Protein AF-A0A7J8QI16-F1 (afdb_monomer_lite)

Secondary structure (DSSP, 8-state):
----S--TTSEEEEEEEEESS-HHHHHHHHHHHHTT-SEEEEEEEEE---TTHHHHHTSSS-SEEEEETTSPPPGGG--TTEEEE--HHHHHHHHHHHHTT--

Organism: Gossypium raimondii (NCBI:txid29730)

Sequence (103 aa):
MNLIGDVKGKVAVMVDDMIDTAGTIAKGAALLHQEGAREVYACSTHAVFSPPAIERLSSGLFQEVIITNTIPVSEQNYFPQLTVLSVANLLGETIWRVHDDCS

Radius of gyration: 16.15 Å; chains: 1; bounding box: 37×26×43 Å

pLDDT: mean 97.25, std 3.47, range [70.19, 98.81]

Structure (mmCIF, N/CA/C/O backbone):
data_AF-A0A7J8QI16-F1
#
_entry.id   AF-A0A7J8QI16-F1
#
loop_
_atom_site.group_PDB
_atom_site.id
_atom_site.type_symbol
_atom_site.label_atom_id
_atom_site.label_alt_id
_atom_site.label_comp_id
_atom_site.label_asym_id
_atom_site.label_entity_id
_atom_site.label_seq_id
_atom_site.pdbx_PDB_ins_code
_atom_site.Cartn_x
_atom_site.Cartn_y
_atom_site.Cartn_z
_atom_site.occupancy
_atom_site.B_iso_or_equiv
_atom_site.auth_seq_id
_atom_site.auth_comp_id
_atom_site.auth_asym_id
_atom_site.auth_atom_id
_atom_site.pdbx_PDB_model_num
ATOM 1 N N . MET A 1 1 ? -15.778 15.231 4.310 1.00 70.19 1 MET A N 1
ATOM 2 C CA . MET A 1 1 ? -15.513 14.094 3.406 1.00 70.19 1 MET A CA 1
ATOM 3 C C . MET A 1 1 ? -16.705 13.176 3.589 1.00 70.19 1 MET A C 1
ATOM 5 O O . MET A 1 1 ? -17.015 12.905 4.738 1.00 70.19 1 MET A O 1
ATOM 9 N N . ASN A 1 2 ? -17.421 12.823 2.522 1.00 88.56 2 ASN A N 1
ATOM 10 C CA . ASN A 1 2 ? -18.613 11.976 2.614 1.00 88.56 2 ASN A CA 1
ATOM 11 C C . ASN A 1 2 ? -18.288 10.623 1.987 1.00 88.56 2 ASN A C 1
ATOM 13 O O . ASN A 1 2 ? -17.643 10.586 0.937 1.00 88.56 2 ASN A O 1
ATOM 17 N N . LEU A 1 3 ? -18.726 9.539 2.622 1.00 93.69 3 LEU A N 1
ATOM 18 C CA . LEU A 1 3 ? -18.607 8.197 2.069 1.00 93.69 3 LEU A CA 1
ATOM 19 C C . LEU A 1 3 ? -19.785 7.927 1.125 1.00 93.69 3 LEU A C 1
ATOM 21 O O . LEU A 1 3 ? -20.934 8.206 1.462 1.00 93.69 3 LEU A O 1
ATOM 25 N N . ILE A 1 4 ? -19.501 7.377 -0.054 1.00 96.31 4 ILE A N 1
ATOM 26 C CA . ILE A 1 4 ? -20.524 6.850 -0.962 1.00 96.31 4 ILE A CA 1
ATOM 27 C C . ILE A 1 4 ? -20.422 5.326 -0.922 1.00 96.31 4 ILE A C 1
ATOM 29 O O . ILE A 1 4 ? -19.394 4.768 -1.299 1.00 96.31 4 ILE A O 1
ATOM 33 N N . GLY A 1 5 ? -21.491 4.667 -0.474 1.00 96.06 5 GLY A N 1
ATOM 34 C CA . GLY A 1 5 ? -21.546 3.215 -0.290 1.00 96.06 5 GLY A CA 1
ATOM 35 C C . GLY A 1 5 ? -21.658 2.806 1.180 1.00 96.06 5 GLY A C 1
ATOM 36 O O . GLY A 1 5 ? -21.721 3.650 2.068 1.00 96.06 5 GLY A O 1
ATOM 37 N N . ASP A 1 6 ? -21.707 1.497 1.423 1.00 96.62 6 ASP A N 1
ATOM 38 C CA . ASP A 1 6 ? -21.825 0.905 2.760 1.00 96.62 6 ASP A CA 1
ATOM 39 C C . ASP A 1 6 ? -20.602 0.037 3.071 1.00 96.62 6 ASP A C 1
ATOM 41 O O . ASP A 1 6 ? -20.299 -0.916 2.343 1.00 96.62 6 ASP A O 1
ATOM 45 N N . VAL A 1 7 ? -19.931 0.345 4.179 1.00 98.12 7 VAL A N 1
ATOM 46 C CA . VAL A 1 7 ? -18.722 -0.346 4.652 1.00 98.12 7 VAL A CA 1
ATOM 47 C C . VAL A 1 7 ? -18.918 -1.017 6.010 1.00 98.12 7 VAL A C 1
ATOM 49 O O . VAL A 1 7 ? -17.996 -1.664 6.506 1.00 98.12 7 VAL A O 1
ATOM 52 N N . LYS A 1 8 ? -20.111 -0.916 6.610 1.00 98.44 8 LYS A N 1
ATOM 53 C CA . LYS A 1 8 ? -20.352 -1.381 7.975 1.00 98.44 8 LYS A CA 1
ATOM 54 C C . LYS A 1 8 ? -20.117 -2.890 8.097 1.00 98.44 8 LYS A C 1
ATOM 56 O O . LYS A 1 8 ? -20.720 -3.693 7.390 1.00 98.44 8 LYS A O 1
ATOM 61 N N . GLY A 1 9 ? -19.227 -3.279 9.008 1.00 98.44 9 GLY A N 1
ATOM 62 C CA . GLY A 1 9 ? -18.814 -4.663 9.252 1.00 98.44 9 GLY A CA 1
ATOM 63 C C . GLY A 1 9 ? -17.915 -5.277 8.171 1.00 98.44 9 GLY A C 1
ATOM 64 O O . GLY A 1 9 ? -17.560 -6.452 8.281 1.00 98.44 9 GLY A O 1
ATOM 65 N N . LYS A 1 10 ? -17.527 -4.521 7.134 1.00 98.62 10 LYS A N 1
ATOM 66 C CA . LYS A 1 10 ? -16.717 -5.014 6.006 1.00 98.62 10 LYS A CA 1
ATOM 67 C C . LYS A 1 10 ? -15.239 -4.691 6.193 1.00 98.62 10 LYS A C 1
ATOM 69 O O . LYS A 1 10 ? -14.879 -3.783 6.933 1.00 98.62 10 LYS A O 1
ATOM 74 N N . VAL A 1 11 ? -14.387 -5.435 5.496 1.00 98.62 11 VAL A N 1
ATOM 75 C CA . VAL A 1 11 ? -12.973 -5.077 5.328 1.00 98.62 11 VAL A CA 1
ATOM 76 C C . VAL A 1 11 ? -12.877 -4.114 4.153 1.00 98.62 11 VAL A C 1
ATOM 78 O O . VAL A 1 11 ? -13.350 -4.437 3.063 1.00 98.62 11 VAL A O 1
ATOM 81 N N . ALA A 1 12 ? -12.298 -2.940 4.373 1.00 98.44 12 ALA A N 1
ATOM 82 C CA . ALA A 1 12 ? -12.074 -1.951 3.332 1.00 98.44 12 ALA A CA 1
ATOM 83 C C . ALA A 1 12 ? -10.616 -1.998 2.860 1.00 98.44 12 ALA A C 1
ATOM 85 O O . ALA A 1 12 ? -9.695 -2.021 3.673 1.00 98.44 12 ALA A O 1
ATOM 86 N N . VAL A 1 13 ? -10.409 -1.977 1.544 1.00 98.50 13 VAL A N 1
ATOM 87 C CA . VAL A 1 13 ? -9.080 -1.879 0.930 1.00 98.50 13 VAL A CA 1
ATOM 88 C C . VAL A 1 13 ? -9.007 -0.555 0.186 1.00 98.50 13 VAL A C 1
ATOM 90 O O . VAL A 1 13 ? -9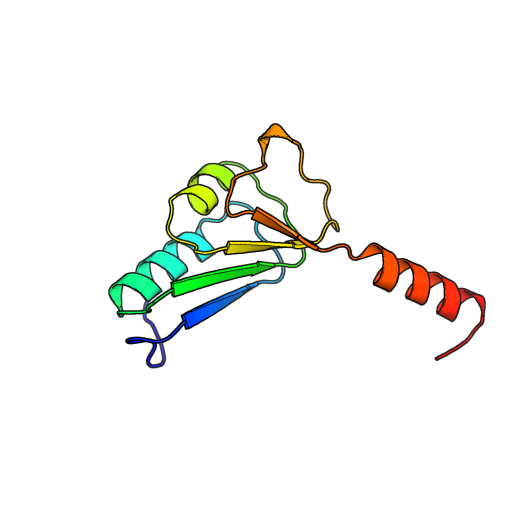.741 -0.333 -0.776 1.00 98.50 13 VAL A O 1
ATOM 93 N N . MET A 1 14 ? -8.155 0.342 0.666 1.00 98.25 14 MET A N 1
ATOM 94 C CA . MET A 1 14 ? -7.880 1.626 0.037 1.00 98.25 14 MET A CA 1
ATOM 95 C C . MET A 1 14 ? -6.761 1.451 -0.982 1.00 98.25 14 MET A C 1
ATOM 97 O O . MET A 1 14 ? -5.676 0.995 -0.628 1.00 98.25 14 MET A O 1
ATOM 101 N N . VAL A 1 15 ? -7.021 1.829 -2.229 1.00 98.06 15 VAL A N 1
ATOM 102 C CA . VAL A 1 15 ? -6.066 1.715 -3.335 1.00 98.06 15 VAL A CA 1
ATOM 103 C C . VAL A 1 15 ? -5.734 3.110 -3.840 1.00 98.06 15 VAL A C 1
ATOM 105 O O . VAL A 1 15 ? -6.648 3.892 -4.098 1.00 98.06 15 VAL A O 1
ATOM 108 N N . ASP A 1 16 ? -4.446 3.398 -3.994 1.00 97.06 16 ASP A N 1
ATOM 109 C CA . ASP A 1 16 ? -3.953 4.602 -4.665 1.00 97.06 16 ASP A CA 1
ATOM 110 C C . ASP A 1 16 ? -2.721 4.262 -5.513 1.00 97.06 16 ASP A C 1
ATOM 112 O O . ASP A 1 16 ? -2.076 3.233 -5.299 1.00 97.06 16 ASP A O 1
ATOM 116 N N . ASP A 1 17 ? -2.350 5.102 -6.470 1.00 98.00 17 ASP A N 1
ATOM 117 C CA . ASP A 1 17 ? -1.127 4.884 -7.251 1.00 98.00 17 ASP A CA 1
ATOM 118 C C . ASP A 1 17 ? 0.134 5.162 -6.417 1.00 98.00 17 ASP A C 1
ATOM 120 O O . ASP A 1 17 ? 1.091 4.382 -6.466 1.00 98.00 17 ASP A O 1
ATOM 124 N N . MET A 1 18 ? 0.104 6.199 -5.572 1.00 97.81 18 MET A N 1
ATOM 125 C CA . MET A 1 18 ? 1.215 6.614 -4.711 1.00 97.81 18 MET A CA 1
ATOM 126 C C . MET A 1 18 ? 0.786 7.079 -3.309 1.00 97.81 18 MET A C 1
ATOM 128 O O . MET A 1 18 ? -0.295 7.625 -3.110 1.00 97.81 18 MET A O 1
ATOM 132 N N . ILE A 1 19 ? 1.683 6.947 -2.326 1.00 98.25 19 ILE A N 1
ATOM 133 C CA . ILE A 1 19 ? 1.527 7.553 -0.995 1.00 98.25 19 ILE A CA 1
ATOM 134 C C . ILE A 1 19 ? 2.698 8.500 -0.729 1.00 98.25 19 ILE A C 1
ATOM 136 O O . ILE A 1 19 ? 3.824 8.068 -0.486 1.00 98.25 19 ILE A O 1
ATOM 140 N N . ASP A 1 20 ? 2.404 9.803 -0.740 1.00 97.94 20 ASP A N 1
ATOM 141 C CA . ASP A 1 20 ? 3.360 10.871 -0.429 1.00 97.94 20 ASP A CA 1
ATOM 142 C C . ASP A 1 20 ? 3.329 11.246 1.056 1.00 97.94 20 ASP A C 1
ATOM 144 O O . ASP A 1 20 ? 3.982 10.588 1.851 1.00 97.94 20 ASP A O 1
ATOM 148 N N . THR A 1 21 ? 2.513 12.222 1.468 1.00 98.19 21 THR A N 1
ATOM 149 C CA . THR A 1 21 ? 2.405 12.635 2.886 1.00 98.19 21 THR A CA 1
ATOM 150 C C . THR A 1 21 ? 1.458 11.760 3.722 1.00 98.19 21 THR A C 1
ATOM 15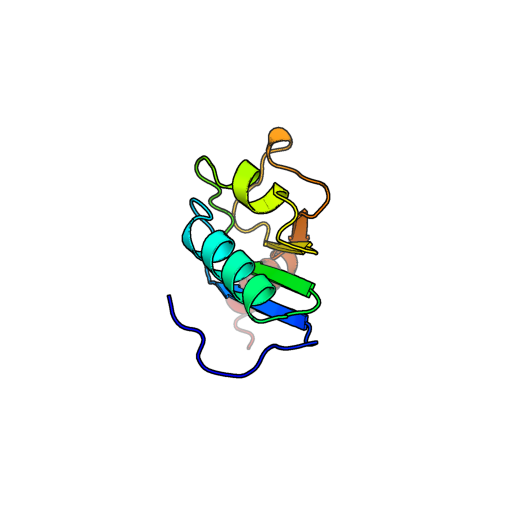2 O O . THR A 1 21 ? 1.228 12.040 4.902 1.00 98.19 21 THR A O 1
ATOM 155 N N . ALA A 1 22 ? 0.801 10.769 3.110 1.00 98.19 22 ALA A N 1
ATOM 156 C CA . ALA A 1 22 ? -0.274 9.941 3.681 1.00 98.19 22 ALA A CA 1
ATOM 157 C C . ALA A 1 22 ? -1.489 10.703 4.267 1.00 98.19 22 ALA A C 1
ATOM 159 O O . ALA A 1 22 ? -2.324 10.119 4.958 1.00 98.19 22 ALA A O 1
ATOM 160 N N . GLY A 1 23 ? -1.635 12.008 4.002 1.00 97.88 23 GLY A N 1
ATOM 161 C CA . GLY A 1 23 ? -2.713 12.815 4.585 1.00 97.88 23 GLY A CA 1
ATOM 162 C C . GLY A 1 23 ? -4.113 12.407 4.114 1.00 97.88 23 GLY A C 1
ATOM 163 O O . GLY A 1 23 ? -5.036 12.326 4.924 1.00 97.88 23 GLY A O 1
ATOM 164 N N . THR A 1 24 ? -4.272 12.144 2.816 1.00 97.00 24 THR A N 1
ATOM 165 C CA . THR A 1 24 ? -5.555 11.737 2.221 1.00 97.00 24 THR A CA 1
ATOM 166 C C . THR A 1 24 ? -5.960 10.346 2.693 1.00 97.00 24 THR A C 1
ATOM 168 O O . THR A 1 24 ? -7.060 10.176 3.218 1.00 97.00 24 THR A O 1
ATOM 171 N N . ILE A 1 25 ? -5.049 9.375 2.581 1.00 97.75 25 ILE A N 1
ATOM 172 C CA . ILE A 1 25 ? -5.338 7.979 2.910 1.00 97.75 25 ILE A CA 1
ATOM 173 C C . ILE A 1 25 ? -5.634 7.791 4.406 1.00 97.75 25 ILE A C 1
ATOM 175 O O . ILE A 1 25 ? -6.588 7.104 4.749 1.00 97.75 25 ILE A O 1
ATOM 179 N N . ALA A 1 26 ? -4.924 8.489 5.304 1.00 98.06 26 ALA A N 1
ATOM 180 C CA . ALA A 1 26 ? -5.195 8.427 6.743 1.00 98.06 26 ALA A CA 1
ATOM 181 C C . ALA A 1 26 ? -6.565 9.024 7.114 1.00 98.06 26 ALA A C 1
ATOM 183 O O . ALA A 1 26 ? -7.299 8.448 7.915 1.00 98.06 26 ALA A O 1
ATOM 184 N N . LYS A 1 27 ? -6.953 10.155 6.506 1.00 97.94 27 LYS A N 1
ATOM 185 C CA . LYS A 1 27 ? -8.293 10.737 6.708 1.00 97.94 27 LYS A CA 1
ATOM 186 C C . LYS A 1 27 ? -9.394 9.812 6.188 1.00 97.94 27 LYS A C 1
ATOM 188 O O . LYS A 1 27 ? -10.426 9.684 6.841 1.00 97.94 27 LYS A O 1
ATOM 193 N N . GLY A 1 28 ? -9.169 9.171 5.041 1.00 98.00 28 GLY A N 1
ATOM 194 C CA . GLY A 1 28 ? -10.095 8.185 4.489 1.00 98.00 28 GLY A CA 1
ATOM 195 C C . GLY A 1 28 ? -10.230 6.954 5.387 1.00 98.00 28 GLY A C 1
ATOM 196 O O . GLY A 1 28 ? -11.348 6.552 5.684 1.00 98.00 28 GLY A O 1
ATOM 197 N N . ALA A 1 29 ? -9.123 6.418 5.906 1.00 98.25 29 ALA A N 1
ATOM 198 C CA . ALA A 1 29 ? -9.145 5.294 6.841 1.00 98.25 29 ALA A CA 1
ATOM 199 C C . ALA A 1 29 ? -9.896 5.627 8.136 1.00 98.25 29 ALA A C 1
ATOM 201 O O . ALA A 1 29 ? -10.724 4.842 8.592 1.00 98.25 29 ALA A O 1
ATOM 202 N N . ALA A 1 30 ? -9.670 6.820 8.693 1.00 98.25 30 ALA A N 1
ATOM 203 C CA . ALA A 1 30 ? -10.412 7.290 9.859 1.00 98.25 30 ALA A CA 1
ATOM 204 C C . ALA A 1 30 ? -11.922 7.386 9.581 1.00 98.25 30 ALA A C 1
ATOM 206 O O . ALA A 1 30 ? -12.720 6.959 10.413 1.00 98.25 30 ALA A O 1
ATOM 207 N N . LEU A 1 31 ? -12.319 7.892 8.406 1.00 98.19 31 LEU A N 1
ATOM 208 C CA . LEU A 1 31 ? -13.724 7.925 7.993 1.00 98.19 31 LEU A CA 1
ATOM 209 C C . LEU A 1 31 ? -14.304 6.510 7.850 1.00 98.19 31 LEU A C 1
ATOM 211 O O . LEU A 1 31 ? -15.397 6.254 8.335 1.00 98.19 31 LEU A O 1
ATOM 215 N N . LEU A 1 32 ? -13.576 5.573 7.239 1.00 98.38 32 LEU A N 1
ATOM 216 C CA . LEU A 1 32 ? -14.031 4.187 7.085 1.00 98.38 32 LEU A CA 1
ATOM 217 C C . LEU A 1 32 ? -14.295 3.514 8.439 1.00 98.38 32 LEU A C 1
ATOM 219 O O . LEU A 1 32 ? -15.322 2.856 8.600 1.00 98.38 32 LEU A O 1
ATOM 223 N N . HIS A 1 33 ? -13.419 3.725 9.424 1.00 98.12 33 HIS A N 1
ATOM 224 C CA . HIS A 1 33 ? -13.641 3.258 10.798 1.00 98.12 33 HIS A CA 1
ATOM 225 C C . HIS A 1 33 ? -14.863 3.919 11.446 1.00 98.12 33 HIS A C 1
ATOM 227 O O . HIS A 1 33 ? -15.663 3.231 12.077 1.00 98.12 33 HIS A O 1
ATOM 233 N N . GLN A 1 34 ? -15.052 5.231 11.260 1.00 97.94 34 GLN A N 1
ATOM 234 C CA . GLN A 1 34 ? -16.234 5.950 11.764 1.00 97.94 34 GLN A CA 1
ATOM 235 C C . GLN A 1 34 ? -17.546 5.413 11.173 1.00 97.94 34 GLN A C 1
ATOM 237 O O . GLN A 1 34 ? -18.533 5.288 11.893 1.00 97.94 34 GLN A O 1
ATOM 242 N N . GLU A 1 35 ? -17.538 5.029 9.896 1.00 98.06 35 GLU A N 1
ATOM 243 C CA . GLU A 1 35 ? -18.678 4.421 9.193 1.00 98.06 35 GLU A CA 1
ATOM 244 C C . GLU A 1 35 ? -18.840 2.912 9.495 1.00 98.06 35 GLU A C 1
ATOM 246 O O . GLU A 1 35 ? -19.749 2.246 8.993 1.00 98.06 35 GLU A O 1
ATOM 251 N N . GLY A 1 36 ? -17.990 2.356 10.365 1.00 98.06 36 GLY A N 1
ATOM 252 C CA . GLY A 1 36 ? -18.122 1.009 10.912 1.00 98.06 36 GLY A CA 1
ATOM 253 C C . GLY A 1 36 ? -17.415 -0.089 10.121 1.00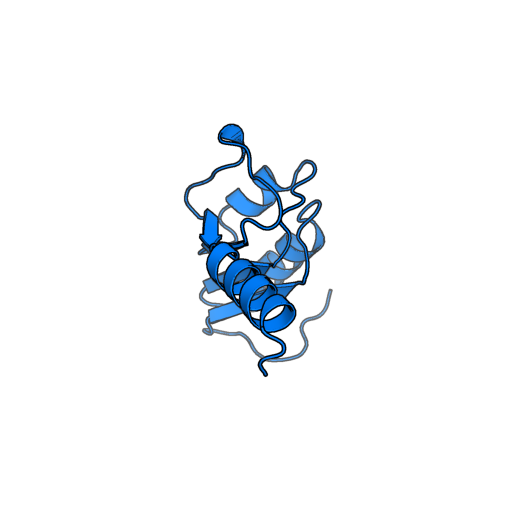 98.06 36 GLY A C 1
ATOM 254 O O . GLY A 1 36 ? -17.805 -1.251 10.258 1.00 98.06 36 GLY A O 1
ATOM 255 N N . ALA A 1 37 ? -16.413 0.232 9.299 1.00 98.56 37 ALA A N 1
ATOM 256 C CA . ALA A 1 37 ? -15.539 -0.781 8.708 1.00 98.56 37 ALA A CA 1
ATOM 257 C C . ALA A 1 37 ? -14.865 -1.628 9.803 1.00 98.56 37 ALA A C 1
ATOM 259 O O . ALA A 1 37 ? -14.468 -1.122 10.848 1.00 98.56 37 ALA A O 1
ATOM 260 N N . ARG A 1 38 ? -14.752 -2.938 9.564 1.00 98.50 38 ARG A N 1
ATOM 261 C CA . ARG A 1 38 ? -14.130 -3.899 10.488 1.00 98.50 38 ARG A CA 1
ATOM 262 C C . ARG A 1 38 ? -12.611 -3.762 10.505 1.00 98.50 38 ARG A C 1
ATOM 264 O O . ARG A 1 38 ? -12.004 -3.793 11.566 1.00 98.50 38 ARG A O 1
ATOM 271 N N . GLU A 1 39 ? -12.020 -3.638 9.323 1.00 98.62 39 GLU A N 1
ATOM 272 C CA . GLU A 1 39 ? -10.581 -3.491 9.100 1.00 98.62 39 GLU A CA 1
ATOM 273 C C . GLU A 1 39 ? -10.370 -2.569 7.898 1.00 98.62 39 GLU A C 1
ATOM 275 O O . GLU A 1 39 ? -11.208 -2.526 6.990 1.00 98.62 39 GLU A O 1
ATOM 280 N N . VAL A 1 40 ? -9.240 -1.864 7.876 1.00 98.69 40 VAL A N 1
ATOM 281 C CA . VAL A 1 40 ? -8.842 -1.007 6.756 1.00 98.69 40 VAL A CA 1
ATOM 282 C C . VAL A 1 40 ? -7.419 -1.363 6.343 1.00 98.69 40 VAL A C 1
ATOM 284 O O . VAL A 1 40 ? -6.513 -1.372 7.170 1.00 98.69 40 VAL A O 1
ATOM 287 N N . TYR A 1 41 ? -7.229 -1.640 5.061 1.00 98.81 41 TYR A N 1
ATOM 288 C CA . TYR A 1 41 ? -5.934 -1.881 4.432 1.00 98.81 41 TYR A CA 1
ATOM 289 C C . TYR A 1 41 ? -5.633 -0.730 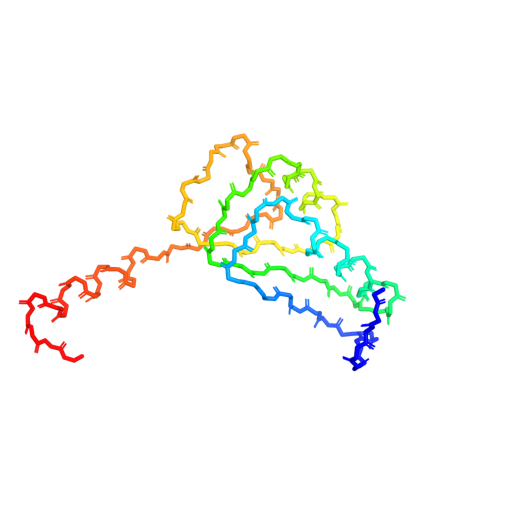3.481 1.00 98.81 41 TYR A C 1
ATOM 291 O O . TYR A 1 41 ? -6.551 -0.136 2.913 1.00 98.81 41 TYR A O 1
ATOM 299 N N . ALA A 1 42 ? -4.357 -0.435 3.281 1.00 98.62 42 ALA A N 1
ATOM 300 C CA . ALA A 1 42 ? -3.904 0.479 2.243 1.00 98.62 42 ALA A CA 1
ATOM 301 C C . ALA A 1 42 ? -2.979 -0.264 1.287 1.00 98.62 42 ALA A C 1
ATOM 303 O O . ALA A 1 42 ? -2.092 -0.979 1.743 1.00 98.62 42 ALA A O 1
ATOM 304 N N . CYS A 1 43 ? -3.136 -0.064 -0.018 1.00 98.31 43 CYS A N 1
ATOM 305 C CA . CYS A 1 43 ? -2.133 -0.483 -0.980 1.00 98.31 43 CYS A CA 1
ATOM 306 C C . CYS A 1 43 ? -1.803 0.610 -1.991 1.00 98.31 43 CYS A C 1
ATOM 308 O O . CYS A 1 43 ? -2.682 1.347 -2.440 1.00 98.31 43 CYS A O 1
ATOM 310 N N . SER A 1 44 ? -0.527 0.692 -2.357 1.00 98.56 44 SER A N 1
ATOM 311 C CA . SER A 1 44 ? -0.053 1.646 -3.348 1.00 98.56 44 SER A CA 1
ATOM 312 C C . SER A 1 44 ? 1.163 1.140 -4.112 1.00 98.56 44 SER A C 1
ATOM 314 O O . SER A 1 44 ? 1.939 0.332 -3.607 1.00 98.56 44 SER A O 1
ATOM 316 N N . THR A 1 45 ? 1.349 1.610 -5.343 1.00 98.69 45 THR A N 1
ATOM 317 C CA . THR A 1 45 ? 2.531 1.241 -6.125 1.00 98.69 45 THR A CA 1
ATOM 318 C C . THR A 1 45 ? 3.754 1.991 -5.604 1.00 98.69 45 THR A C 1
ATOM 320 O O . THR A 1 45 ? 4.767 1.362 -5.303 1.00 98.69 45 THR A O 1
ATOM 323 N N . HIS A 1 46 ? 3.665 3.310 -5.437 1.00 98.44 46 HIS A N 1
ATOM 324 C CA . HIS A 1 46 ? 4.823 4.160 -5.151 1.00 98.44 46 HIS A CA 1
ATOM 325 C C . HIS A 1 46 ? 4.837 4.684 -3.707 1.00 98.44 46 HIS A C 1
ATOM 327 O O . HIS A 1 46 ? 3.993 5.485 -3.304 1.00 98.44 46 HIS A O 1
ATOM 333 N N . ALA A 1 47 ? 5.849 4.282 -2.935 1.00 97.56 47 ALA A N 1
ATOM 334 C CA . ALA A 1 47 ? 6.062 4.728 -1.558 1.00 97.56 47 ALA A CA 1
ATOM 335 C C . ALA A 1 47 ? 6.970 5.970 -1.497 1.00 97.56 47 ALA A C 1
ATOM 337 O O . ALA A 1 47 ? 8.171 5.854 -1.266 1.00 97.56 47 ALA A O 1
ATOM 338 N N . VAL A 1 48 ? 6.409 7.165 -1.717 1.00 98.19 48 VAL A N 1
ATOM 339 C CA . VAL A 1 48 ? 7.182 8.420 -1.618 1.00 98.19 48 VAL A CA 1
ATOM 340 C C . VAL A 1 48 ? 7.462 8.787 -0.159 1.00 98.19 48 VAL A C 1
ATOM 342 O O . VAL A 1 48 ? 8.568 9.210 0.163 1.00 98.19 48 VAL A O 1
ATOM 345 N N . PHE A 1 49 ? 6.482 8.586 0.727 1.00 97.56 49 PHE A N 1
ATOM 346 C CA . PHE A 1 49 ? 6.623 8.703 2.184 1.00 97.56 49 PHE A CA 1
ATOM 347 C C . PHE A 1 49 ? 7.313 9.990 2.673 1.00 97.56 49 PHE A C 1
ATOM 349 O O . PHE A 1 49 ? 8.135 9.959 3.595 1.00 97.56 49 PHE A O 1
ATOM 356 N N . SER A 1 50 ? 6.956 11.147 2.111 1.00 97.50 50 SER A N 1
ATOM 357 C CA . SER A 1 50 ? 7.410 12.418 2.676 1.00 97.50 50 SER A CA 1
ATOM 358 C C . SER A 1 50 ? 6.810 12.643 4.074 1.00 97.50 50 SER A C 1
ATOM 360 O O . SER A 1 50 ? 5.704 12.175 4.378 1.00 97.50 50 SER A O 1
ATOM 362 N N . PRO A 1 51 ? 7.514 13.342 4.983 1.00 97.31 51 PRO A N 1
ATOM 363 C CA . PRO A 1 51 ? 6.985 13.597 6.315 1.00 97.31 51 PRO A CA 1
ATOM 364 C C . PRO A 1 51 ? 5.602 14.280 6.275 1.00 97.31 51 PRO A C 1
ATOM 366 O O . PRO A 1 51 ? 5.398 15.204 5.485 1.00 97.31 51 PRO A O 1
ATOM 369 N N . PRO A 1 52 ? 4.644 13.887 7.138 1.00 97.50 52 PRO A N 1
ATOM 370 C CA . PRO A 1 52 ? 4.740 12.908 8.226 1.00 97.50 52 PRO A CA 1
ATOM 371 C C . PRO A 1 52 ? 4.108 11.542 7.866 1.00 97.50 52 PRO A C 1
ATOM 373 O O . PRO A 1 52 ? 3.311 11.000 8.633 1.00 97.50 52 PRO A O 1
ATOM 376 N N . ALA A 1 53 ? 4.393 10.984 6.686 1.00 98.25 53 ALA A N 1
ATOM 377 C CA . ALA A 1 53 ? 3.720 9.772 6.211 1.00 98.25 53 ALA A CA 1
ATOM 378 C C . ALA A 1 53 ? 3.848 8.572 7.154 1.00 98.25 53 ALA A C 1
ATOM 380 O O . ALA A 1 53 ? 2.840 7.954 7.483 1.00 98.25 53 ALA A O 1
ATOM 381 N N . ILE A 1 54 ? 5.062 8.275 7.624 1.00 98.06 54 ILE A N 1
ATOM 382 C CA . ILE A 1 54 ? 5.326 7.107 8.478 1.00 98.06 54 ILE A CA 1
ATOM 383 C C . ILE A 1 54 ? 4.531 7.180 9.783 1.00 98.06 54 ILE A C 1
ATOM 385 O O . ILE A 1 54 ? 3.904 6.198 10.172 1.00 98.06 54 ILE A O 1
ATOM 389 N N . GLU A 1 55 ? 4.464 8.353 10.415 1.00 98.19 55 GLU A N 1
ATOM 390 C CA . GLU A 1 55 ? 3.648 8.582 11.615 1.00 98.19 55 GLU A CA 1
ATOM 391 C C . GLU A 1 55 ? 2.164 8.290 11.349 1.00 98.19 55 GLU A C 1
ATOM 393 O O . GLU A 1 55 ? 1.501 7.590 12.112 1.00 98.19 55 GLU A O 1
ATOM 398 N N . ARG A 1 56 ? 1.634 8.775 10.222 1.00 98.38 56 ARG A N 1
ATOM 399 C CA . ARG A 1 56 ? 0.223 8.580 9.860 1.00 98.38 56 ARG A CA 1
ATOM 400 C C . ARG A 1 56 ? -0.099 7.127 9.530 1.00 98.38 56 ARG A C 1
ATOM 402 O O . ARG A 1 56 ? -1.147 6.634 9.940 1.00 98.38 56 ARG A O 1
ATOM 409 N N . LEU A 1 57 ? 0.779 6.450 8.799 1.00 98.19 57 LEU A N 1
ATOM 410 C CA . LEU A 1 57 ? 0.590 5.062 8.374 1.00 98.19 57 LEU A CA 1
ATOM 411 C C . LEU A 1 57 ? 0.752 4.076 9.539 1.00 98.19 57 LEU A C 1
ATOM 413 O O . LEU A 1 57 ? 0.021 3.093 9.606 1.00 98.19 57 LEU A O 1
ATOM 417 N N . SER A 1 58 ? 1.632 4.375 10.497 1.00 97.69 58 SER A N 1
ATOM 418 C CA . SER A 1 58 ? 1.848 3.557 11.701 1.00 97.69 58 SER A CA 1
ATOM 419 C C . SER A 1 58 ? 0.896 3.878 12.865 1.00 97.69 58 SER A C 1
ATOM 421 O O . SER A 1 58 ? 0.977 3.247 13.917 1.00 97.69 58 SER A O 1
ATOM 423 N N . SER A 1 59 ? -0.054 4.803 12.681 1.00 96.62 59 SER A N 1
ATOM 424 C CA . SER A 1 59 ? -0.997 5.264 13.720 1.00 96.62 59 SER A CA 1
ATOM 425 C C . SER A 1 59 ? -1.987 4.206 14.238 1.00 96.62 59 SER A C 1
ATOM 427 O O . SER A 1 59 ? -2.763 4.487 15.149 1.00 96.62 59 SER A O 1
ATOM 429 N N . GLY A 1 60 ? -1.996 3.004 13.652 1.00 96.00 60 GLY A N 1
ATOM 430 C CA . GLY A 1 60 ? -2.944 1.932 13.973 1.00 96.00 60 GLY A CA 1
ATOM 431 C C . GLY A 1 60 ? -4.271 2.013 13.214 1.00 96.00 60 GLY A C 1
ATOM 432 O O . GLY A 1 60 ? -5.141 1.175 13.425 1.00 96.00 60 GLY A O 1
ATOM 433 N N . LEU A 1 61 ? -4.431 2.982 12.304 1.00 97.94 61 LEU A N 1
ATOM 434 C CA . LEU A 1 61 ? -5.595 3.058 11.410 1.00 97.94 61 LEU A CA 1
ATOM 435 C C . LEU A 1 61 ? -5.649 1.909 10.397 1.00 97.94 61 LEU A C 1
ATOM 437 O O . LEU A 1 61 ? -6.733 1.563 9.927 1.00 97.94 61 LEU A O 1
ATOM 441 N N . PHE A 1 62 ? -4.494 1.344 10.052 1.00 98.56 62 PHE A N 1
ATOM 442 C CA . PHE A 1 62 ? -4.363 0.316 9.031 1.00 98.56 62 PHE A CA 1
ATOM 443 C C . PHE A 1 62 ? -3.994 -1.022 9.657 1.00 98.56 62 PHE A C 1
ATOM 445 O O . PHE A 1 62 ? -3.105 -1.096 10.506 1.00 98.56 62 PHE A O 1
ATOM 452 N N . GLN A 1 63 ? -4.657 -2.076 9.191 1.00 98.56 63 GLN A N 1
ATOM 453 C CA . GLN A 1 63 ? -4.283 -3.450 9.497 1.00 98.56 63 GLN A CA 1
ATOM 454 C C . GLN A 1 63 ? -2.976 -3.825 8.787 1.00 98.56 63 GLN A C 1
ATOM 456 O O . GLN A 1 63 ? -2.127 -4.494 9.371 1.00 98.56 63 GLN A O 1
ATOM 461 N N . GLU A 1 64 ? -2.805 -3.345 7.554 1.00 98.69 64 GLU A N 1
ATOM 462 C CA . GLU A 1 64 ? -1.590 -3.489 6.758 1.00 98.69 64 GLU A CA 1
ATOM 463 C C . GLU A 1 64 ? -1.497 -2.350 5.731 1.00 98.69 64 GLU A C 1
ATOM 465 O O . GLU A 1 64 ? -2.513 -1.857 5.221 1.00 98.69 64 GLU A O 1
ATOM 470 N N . VAL A 1 65 ? -0.269 -1.937 5.431 1.00 98.75 65 VAL A N 1
ATOM 471 C CA . VAL A 1 65 ? 0.075 -0.988 4.373 1.00 98.75 65 VAL A CA 1
ATOM 472 C C . VAL A 1 65 ? 0.975 -1.718 3.383 1.00 98.75 65 VAL A C 1
ATOM 474 O O . VAL A 1 65 ? 2.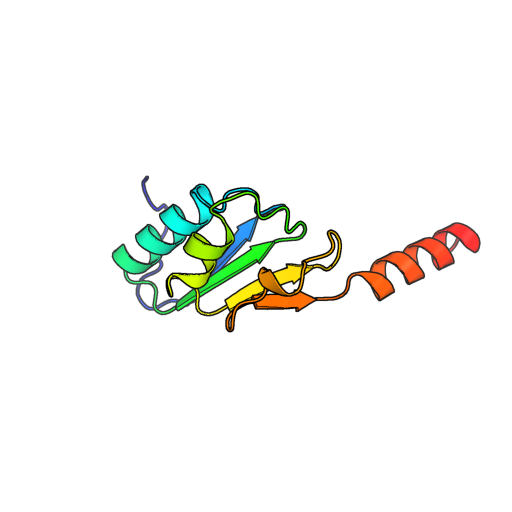135 -1.991 3.677 1.00 98.75 65 VAL A O 1
ATOM 477 N N . ILE A 1 66 ? 0.438 -2.045 2.212 1.00 98.81 66 ILE A N 1
ATOM 478 C CA . ILE A 1 66 ? 1.141 -2.780 1.162 1.00 98.81 66 ILE A CA 1
ATOM 479 C C . ILE A 1 66 ? 1.679 -1.798 0.123 1.00 98.81 66 ILE A C 1
ATOM 481 O O . ILE A 1 66 ? 0.919 -1.096 -0.539 1.00 98.81 66 ILE A O 1
ATOM 485 N N . ILE A 1 67 ? 2.992 -1.764 -0.060 1.00 98.69 67 ILE A N 1
ATOM 486 C CA . ILE A 1 67 ? 3.631 -0.979 -1.118 1.00 98.69 67 ILE A CA 1
ATOM 487 C C . ILE A 1 67 ? 4.490 -1.858 -2.014 1.00 98.69 67 ILE A C 1
ATOM 489 O O . ILE A 1 67 ? 4.722 -3.028 -1.707 1.00 98.69 67 ILE A O 1
ATOM 493 N N . THR A 1 68 ? 4.986 -1.307 -3.120 1.00 98.81 68 THR A N 1
ATOM 494 C CA . THR A 1 68 ? 6.016 -1.982 -3.915 1.00 98.81 68 THR A CA 1
ATOM 495 C C . THR A 1 68 ? 7.394 -1.363 -3.726 1.00 98.81 68 THR A C 1
ATOM 497 O O . THR A 1 68 ? 7.522 -0.191 -3.381 1.00 98.81 68 THR A O 1
ATOM 500 N N . ASN A 1 69 ? 8.444 -2.119 -4.036 1.00 98.19 69 ASN A N 1
ATOM 501 C CA . ASN A 1 69 ? 9.821 -1.619 -4.057 1.00 98.19 69 ASN A CA 1
ATOM 502 C C . ASN A 1 69 ? 10.170 -0.766 -5.300 1.00 98.19 69 ASN A C 1
ATOM 504 O O . ASN A 1 69 ? 11.338 -0.703 -5.681 1.00 98.19 69 ASN A O 1
ATOM 508 N N . THR A 1 70 ? 9.194 -0.099 -5.935 1.00 98.56 70 THR A N 1
ATOM 509 C CA . THR A 1 70 ? 9.459 0.872 -7.022 1.00 98.56 70 THR A CA 1
ATOM 510 C C . THR A 1 70 ? 10.231 2.103 -6.545 1.00 98.56 70 THR A C 1
ATOM 512 O O . THR A 1 70 ? 10.952 2.713 -7.330 1.00 98.56 70 THR A O 1
ATOM 515 N N . ILE A 1 71 ? 10.102 2.453 -5.261 1.00 98.19 71 ILE A N 1
ATOM 516 C CA . ILE A 1 71 ? 10.924 3.448 -4.570 1.00 98.19 71 ILE A CA 1
ATOM 517 C C . ILE A 1 71 ? 11.578 2.743 -3.373 1.00 98.19 71 ILE A C 1
ATOM 519 O O . ILE A 1 71 ? 10.883 2.031 -2.642 1.00 98.19 71 ILE A O 1
ATOM 523 N N . PRO A 1 72 ? 12.898 2.893 -3.158 1.00 96.94 72 PRO A N 1
ATOM 524 C CA . PRO A 1 72 ? 13.565 2.281 -2.018 1.00 96.94 72 PRO A CA 1
ATOM 525 C C . PRO A 1 72 ? 13.062 2.890 -0.705 1.00 96.94 72 PRO A C 1
ATOM 527 O O . PRO A 1 72 ? 13.105 4.104 -0.510 1.00 96.94 72 PRO A O 1
ATOM 530 N N . VAL A 1 73 ? 12.633 2.031 0.218 1.00 96.12 73 VAL A N 1
ATOM 531 C CA . VAL A 1 73 ? 12.254 2.422 1.580 1.00 96.12 73 VAL A CA 1
ATOM 532 C C . VAL A 1 73 ? 13.459 2.217 2.491 1.00 96.12 73 VAL A C 1
ATOM 534 O O . VAL A 1 73 ? 14.015 1.120 2.549 1.00 96.12 73 VAL A O 1
ATOM 537 N N . SER A 1 74 ? 13.883 3.271 3.186 1.00 95.44 74 SER A N 1
ATOM 538 C CA . SER A 1 74 ? 14.974 3.189 4.157 1.00 95.44 74 SER A CA 1
ATOM 539 C C . SER A 1 74 ? 14.551 2.430 5.416 1.00 95.44 74 SER A C 1
ATOM 541 O O . SER A 1 74 ? 13.383 2.458 5.797 1.00 95.44 74 SER A O 1
ATOM 543 N N . GLU A 1 75 ? 15.498 1.778 6.094 1.00 94.88 75 GLU A N 1
ATOM 544 C CA . GLU A 1 75 ? 15.216 0.950 7.278 1.00 94.88 75 GLU A CA 1
ATOM 545 C C . GLU A 1 75 ? 14.475 1.718 8.384 1.00 94.88 75 GLU A C 1
ATOM 547 O O . GLU A 1 75 ? 13.552 1.178 8.988 1.00 94.88 75 GLU A O 1
ATOM 552 N N . GLN A 1 76 ? 14.792 3.002 8.598 1.00 95.75 76 GLN A N 1
ATOM 553 C CA . GLN A 1 76 ? 14.108 3.827 9.603 1.00 95.75 76 GLN A CA 1
ATOM 554 C C . GLN A 1 76 ? 12.628 4.109 9.295 1.00 95.75 76 GLN A C 1
ATOM 556 O O . GLN A 1 76 ? 11.897 4.562 10.172 1.00 95.75 76 GLN A O 1
ATOM 561 N N . ASN A 1 77 ? 12.196 3.875 8.054 1.00 96.44 77 ASN A N 1
ATOM 562 C CA . ASN A 1 77 ? 10.821 4.077 7.611 1.00 96.44 77 ASN A CA 1
ATOM 563 C C . ASN A 1 77 ? 9.991 2.784 7.673 1.00 96.44 77 ASN A C 1
ATOM 565 O O . ASN A 1 77 ? 8.813 2.809 7.320 1.00 96.44 77 ASN A O 1
ATOM 569 N N . TYR A 1 78 ? 10.572 1.663 8.116 1.00 97.50 78 TYR A N 1
ATOM 570 C CA . TYR A 1 78 ? 9.819 0.434 8.345 1.00 97.50 78 TYR A CA 1
ATOM 571 C C . TYR A 1 78 ? 9.012 0.516 9.638 1.00 97.50 78 TYR A C 1
ATOM 573 O O . TYR A 1 78 ? 9.469 1.007 10.669 1.00 97.50 78 TYR A O 1
ATOM 581 N N . PHE A 1 79 ? 7.800 -0.020 9.579 1.00 97.94 79 PHE A N 1
ATOM 582 C CA . PHE A 1 79 ? 6.896 -0.159 10.712 1.00 97.94 79 PHE A CA 1
ATOM 583 C C . PHE A 1 79 ? 6.194 -1.524 10.638 1.00 97.94 79 PHE A C 1
ATOM 585 O O . PHE A 1 79 ? 6.135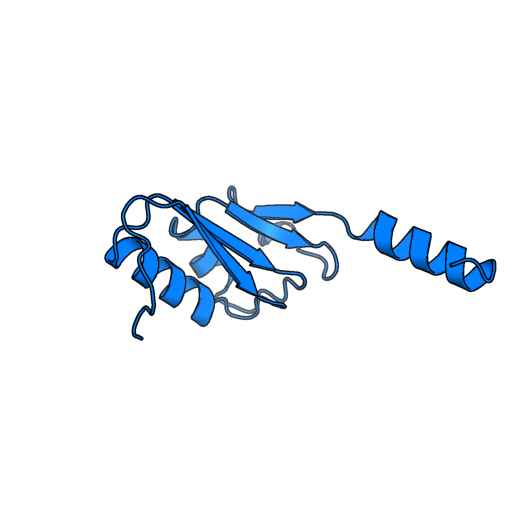 -2.108 9.556 1.00 97.94 79 PHE A O 1
ATOM 592 N N . PRO A 1 80 ? 5.666 -2.060 11.756 1.00 97.94 80 PRO A N 1
ATOM 593 C CA . PRO A 1 80 ? 5.173 -3.440 11.817 1.00 97.94 80 PRO A CA 1
ATOM 594 C C . PRO A 1 80 ? 4.085 -3.801 10.796 1.00 97.94 80 PRO A C 1
ATOM 596 O O . PRO A 1 80 ? 3.989 -4.954 10.396 1.00 97.94 80 PRO A O 1
ATOM 599 N N . GLN A 1 81 ? 3.266 -2.831 10.389 1.00 97.94 81 GLN A N 1
ATOM 600 C CA . GLN A 1 81 ? 2.177 -3.014 9.427 1.00 97.94 81 GLN A CA 1
ATOM 601 C C . GLN A 1 81 ? 2.616 -2.850 7.960 1.00 97.94 81 GLN A C 1
ATOM 603 O O . GLN A 1 81 ? 1.774 -2.958 7.072 1.00 97.94 81 GLN A O 1
ATOM 608 N N . LEU A 1 82 ? 3.884 -2.522 7.687 1.00 98.50 82 LEU A N 1
ATOM 609 C CA . LEU A 1 82 ? 4.378 -2.289 6.330 1.00 98.50 82 LEU A CA 1
ATOM 610 C C . LEU A 1 82 ? 4.769 -3.605 5.654 1.00 98.50 82 LEU A C 1
ATOM 612 O O . LEU A 1 82 ? 5.682 -4.293 6.109 1.00 98.50 82 LEU A O 1
ATOM 616 N N . THR A 1 83 ? 4.172 -3.869 4.496 1.00 98.69 83 THR A N 1
ATOM 617 C CA . THR A 1 83 ? 4.568 -4.960 3.602 1.00 98.69 83 THR A CA 1
ATOM 618 C C . THR A 1 83 ? 5.082 -4.392 2.289 1.00 98.69 83 THR A C 1
ATOM 620 O O . THR A 1 83 ? 4.448 -3.540 1.667 1.00 98.69 83 THR A O 1
ATOM 623 N N . VAL A 1 84 ? 6.241 -4.882 1.847 1.00 98.56 84 VAL A N 1
ATOM 624 C CA . VAL A 1 84 ? 6.891 -4.460 0.601 1.00 98.56 84 VAL A CA 1
ATOM 625 C C . VAL A 1 84 ? 6.875 -5.615 -0.393 1.00 98.56 84 VAL A C 1
ATOM 627 O O . VAL A 1 84 ? 7.549 -6.625 -0.197 1.00 98.56 84 VAL A O 1
ATOM 630 N N . LEU A 1 85 ? 6.120 -5.462 -1.478 1.00 98.62 85 LEU A N 1
ATOM 631 C CA . LEU A 1 85 ? 6.078 -6.418 -2.579 1.00 98.62 85 LEU A CA 1
ATOM 632 C C . LEU A 1 85 ? 7.104 -6.053 -3.654 1.00 98.62 85 LEU A C 1
ATOM 634 O O . LEU A 1 85 ? 7.334 -4.884 -3.965 1.00 98.62 85 LEU A O 1
ATOM 638 N N . SER A 1 86 ? 7.732 -7.067 -4.244 1.00 98.44 86 SER A N 1
ATOM 639 C CA . SER A 1 86 ? 8.737 -6.843 -5.281 1.00 98.44 86 SER A CA 1
ATOM 640 C C . SER A 1 86 ? 8.104 -6.700 -6.663 1.00 98.44 86 SER A C 1
ATOM 642 O O . SER A 1 86 ? 7.363 -7.580 -7.095 1.00 98.44 86 SER A O 1
ATOM 644 N N . VAL A 1 87 ? 8.473 -5.649 -7.398 1.00 98.50 87 VAL A N 1
ATOM 645 C CA . VAL A 1 87 ? 8.207 -5.523 -8.844 1.00 98.50 87 VAL A CA 1
ATOM 646 C C . VAL A 1 87 ? 9.341 -6.089 -9.705 1.00 98.50 87 VAL A C 1
ATOM 648 O O . VAL A 1 87 ? 9.270 -6.018 -10.928 1.00 98.50 87 VAL A O 1
ATOM 651 N N . ALA A 1 88 ? 10.380 -6.681 -9.104 1.00 98.44 88 ALA A N 1
ATOM 652 C CA . ALA A 1 88 ? 11.561 -7.148 -9.835 1.00 98.44 88 ALA A CA 1
ATOM 653 C C . ALA A 1 88 ? 11.223 -8.174 -10.926 1.00 98.44 88 ALA A C 1
ATOM 655 O O . ALA A 1 88 ? 11.715 -8.044 -12.042 1.00 98.44 88 ALA A O 1
ATOM 656 N N . ASN A 1 89 ? 10.348 -9.144 -10.637 1.00 98.31 89 ASN A N 1
ATOM 657 C CA . ASN A 1 89 ? 9.921 -10.125 -11.639 1.00 98.31 89 ASN A CA 1
ATOM 658 C C . ASN A 1 89 ? 9.150 -9.457 -12.782 1.00 98.31 89 ASN A C 1
ATOM 660 O O . ASN A 1 89 ? 9.429 -9.734 -13.940 1.00 98.31 89 ASN A O 1
ATOM 664 N N . LEU A 1 90 ? 8.231 -8.537 -12.470 1.00 98.25 90 LEU A N 1
ATOM 665 C CA . LEU A 1 90 ? 7.464 -7.811 -13.486 1.00 98.25 90 LEU A CA 1
ATOM 666 C C . LEU A 1 90 ? 8.389 -7.024 -14.425 1.00 98.25 90 LEU A C 1
ATOM 668 O O . LEU A 1 90 ? 8.251 -7.098 -15.645 1.00 98.25 90 LEU A O 1
ATOM 672 N N . LEU A 1 91 ? 9.350 -6.291 -13.859 1.00 98.50 91 LEU A N 1
ATOM 673 C CA . LEU A 1 91 ? 10.313 -5.511 -14.633 1.00 98.50 91 LEU A CA 1
ATOM 674 C C . LEU A 1 91 ? 11.282 -6.409 -15.414 1.00 98.50 91 LEU A C 1
ATOM 676 O O . LEU A 1 91 ? 11.555 -6.130 -16.577 1.00 98.50 91 LEU A O 1
ATOM 680 N N . GLY A 1 92 ? 11.764 -7.496 -14.807 1.00 98.25 92 GLY A N 1
ATOM 681 C CA . GLY A 1 92 ? 12.654 -8.465 -15.449 1.00 98.25 92 GLY A CA 1
ATOM 682 C C . GLY A 1 92 ? 12.007 -9.148 -16.653 1.00 98.25 92 GLY A C 1
ATOM 683 O O . GLY A 1 92 ? 12.596 -9.169 -17.730 1.00 98.25 92 GLY A O 1
ATOM 684 N N . GLU A 1 93 ? 10.766 -9.614 -16.503 1.00 98.06 93 GLU A N 1
ATOM 685 C CA . GLU A 1 93 ? 9.974 -10.183 -17.601 1.00 98.06 93 GLU A CA 1
ATOM 686 C C . GLU A 1 93 ? 9.724 -9.158 -18.708 1.00 98.06 93 GLU A C 1
ATOM 688 O O . GLU A 1 93 ? 9.828 -9.477 -19.889 1.00 98.06 93 GLU A O 1
ATOM 693 N N . THR A 1 94 ? 9.437 -7.907 -18.338 1.00 97.94 94 THR A N 1
ATOM 694 C CA . THR A 1 94 ? 9.234 -6.830 -19.315 1.00 97.94 94 THR A CA 1
ATOM 695 C C . THR A 1 94 ? 10.501 -6.586 -20.134 1.00 97.94 94 THR A C 1
ATOM 697 O O . THR A 1 94 ? 10.434 -6.517 -21.358 1.00 97.94 94 THR A O 1
ATOM 700 N N . ILE A 1 95 ? 11.666 -6.504 -19.482 1.00 98.19 95 ILE A N 1
ATOM 701 C CA . ILE A 1 95 ? 12.960 -6.354 -20.163 1.00 98.19 95 ILE A CA 1
ATOM 702 C C . ILE A 1 95 ? 13.217 -7.543 -21.094 1.00 98.19 95 ILE A C 1
ATOM 704 O O . ILE A 1 95 ? 13.599 -7.332 -22.242 1.00 98.19 95 ILE A O 1
ATOM 708 N N . TRP A 1 96 ? 12.982 -8.771 -20.621 1.00 98.12 96 TRP A N 1
ATOM 709 C CA . TRP A 1 96 ? 13.172 -9.986 -21.416 1.00 98.12 96 TRP A CA 1
ATOM 710 C C . TRP A 1 96 ? 12.302 -9.988 -22.676 1.00 98.12 96 TRP A C 1
ATOM 712 O O . TRP A 1 96 ? 12.808 -10.178 -23.777 1.00 98.12 96 TRP A O 1
ATOM 722 N N . ARG A 1 97 ? 11.000 -9.723 -22.532 1.00 97.88 97 ARG A N 1
ATOM 723 C CA . ARG A 1 97 ? 10.044 -9.728 -23.649 1.00 97.88 97 ARG A CA 1
ATOM 724 C C . ARG A 1 97 ? 10.332 -8.647 -24.680 1.00 97.88 97 ARG A C 1
ATOM 726 O O . ARG A 1 97 ? 10.260 -8.926 -25.869 1.00 97.88 97 ARG A O 1
ATOM 733 N N . VAL A 1 98 ? 10.693 -7.442 -24.232 1.00 97.44 98 VAL A N 1
ATOM 734 C CA . VAL A 1 98 ? 11.097 -6.347 -25.129 1.00 97.44 98 VAL A CA 1
ATOM 735 C C . VAL A 1 98 ? 12.401 -6.680 -25.852 1.00 97.44 98 VAL A C 1
ATOM 737 O O . VAL A 1 98 ? 12.564 -6.312 -27.007 1.00 97.44 98 VAL A O 1
ATOM 740 N N . HIS A 1 99 ? 13.335 -7.362 -25.188 1.00 97.75 99 HIS A N 1
ATOM 741 C CA . HIS A 1 99 ? 14.587 -7.779 -25.813 1.00 97.75 99 HIS A CA 1
ATOM 742 C C . HIS A 1 99 ? 14.388 -8.868 -26.879 1.00 97.75 99 HIS A C 1
ATOM 744 O O . HIS A 1 99 ? 15.077 -8.837 -27.895 1.00 97.75 99 HIS A O 1
ATOM 750 N N . ASP A 1 100 ? 13.465 -9.804 -26.645 1.00 97.12 100 ASP A N 1
ATOM 751 C CA . ASP A 1 100 ? 13.216 -10.980 -27.494 1.00 97.12 100 ASP A CA 1
ATOM 752 C C . ASP A 1 100 ? 12.005 -10.808 -28.442 1.00 97.12 100 ASP A C 1
ATOM 754 O O . ASP A 1 100 ? 11.525 -11.783 -29.015 1.00 97.12 100 ASP A O 1
ATOM 758 N N . ASP A 1 101 ? 11.468 -9.584 -28.575 1.00 92.81 101 ASP A N 1
ATOM 759 C CA . ASP A 1 101 ? 10.263 -9.242 -29.360 1.00 92.81 101 ASP A CA 1
ATOM 760 C C . ASP A 1 101 ? 9.062 -10.186 -29.113 1.00 92.81 101 ASP A C 1
ATOM 762 O O . ASP A 1 101 ? 8.268 -10.506 -30.004 1.00 92.81 101 ASP A O 1
ATOM 766 N N . CYS A 1 102 ? 8.912 -10.636 -27.867 1.00 87.31 102 CYS A N 1
ATOM 767 C CA . CYS A 1 102 ? 7.850 -11.540 -27.438 1.00 87.31 102 CYS A CA 1
ATOM 768 C C . CYS A 1 102 ? 6.667 -10.771 -26.824 1.00 87.31 102 CYS A C 1
ATOM 770 O O . CYS A 1 102 ? 6.846 -9.740 -26.177 1.00 87.31 102 CYS A O 1
ATOM 772 N N . SER A 1 103 ? 5.443 -11.291 -27.005 1.00 83.31 103 SER A N 1
ATOM 773 C CA . SER A 1 103 ? 4.222 -10.767 -26.354 1.00 83.31 103 SER A CA 1
ATOM 774 C C . SER A 1 103 ? 4.108 -11.212 -24.901 1.00 83.31 103 SER A C 1
ATOM 776 O O . SER A 1 103 ? 4.298 -12.414 -24.617 1.00 83.31 103 SER A O 1
#

InterPro domains:
  IPR000836 Phosphoribosyltransferase domain [cd06223] (1-70)
  IPR005946 Ribose-phosphate pyrophosphokinase [PF14572] (1-101)
  IPR005946 Ribose-phosphate pyrophosphokinase [PTHR10210] (1-103)
  IPR005946 Ribose-phosphate pyrophosphokinase [TIGR01251] (1-102)
  IPR029057 Phosphoribosyltransferase-like [G3DSA:3.40.50.2020] (1-85)
  IPR029057 Phosphoribosyltransferase-like [G3DSA:3.40.50.2020] (86-100)
  IPR029057 Phosphoribosyltransferase-like [SSF53271] (1-102)

Foldseek 3Di:
DDDDDAQAAAEEEAEDAEDAQCPVVLVVLVVSVVSHHPFYEYEYAYYNHHPPNLCSLQVPSHQAYEYEVPDPDDPVSDDPRYHYDYCVVVVVVVVVCVVVVHD